Protein AF-A0A9X0CLX4-F1 (afdb_monomer_lite)

Structure (mmCIF, N/CA/C/O backbone):
data_AF-A0A9X0CLX4-F1
#
_entry.id   AF-A0A9X0CLX4-F1
#
loop_
_atom_site.group_PDB
_atom_site.id
_atom_site.type_symbol
_atom_site.label_atom_id
_atom_site.label_alt_id
_atom_site.label_comp_id
_atom_site.label_asym_id
_atom_site.label_entity_id
_atom_site.label_seq_id
_atom_site.pdbx_PDB_ins_code
_atom_site.Cartn_x
_atom_site.Cartn_y
_atom_site.Cartn_z
_atom_site.occupancy
_atom_site.B_iso_or_equiv
_atom_site.auth_seq_id
_atom_site.auth_comp_id
_atom_site.auth_asym_id
_atom_site.auth_atom_id
_atom_site.pdbx_PDB_model_num
ATOM 1 N N . MET A 1 1 ? -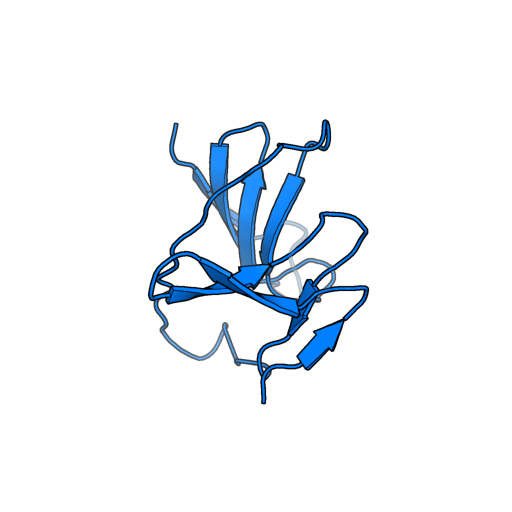9.080 -7.302 -11.865 1.00 59.59 1 MET A N 1
ATOM 2 C CA . MET A 1 1 ? -9.933 -7.437 -10.667 1.00 59.59 1 MET A CA 1
ATOM 3 C C . MET A 1 1 ? -9.063 -7.186 -9.444 1.00 59.59 1 MET A C 1
ATOM 5 O O . MET A 1 1 ? -7.889 -7.523 -9.525 1.00 59.59 1 MET A O 1
ATOM 9 N N . LEU A 1 2 ? -9.579 -6.537 -8.393 1.00 82.12 2 LEU A N 1
ATOM 10 C CA . LEU A 1 2 ? -8.837 -6.377 -7.136 1.00 82.12 2 LEU A CA 1
ATOM 11 C C . LEU A 1 2 ? -8.927 -7.688 -6.341 1.00 82.12 2 LEU A C 1
ATOM 13 O O . LEU A 1 2 ? -10.036 -8.190 -6.154 1.00 82.12 2 LEU A O 1
ATOM 17 N N . SER A 1 3 ? -7.794 -8.217 -5.884 1.00 93.12 3 SER A N 1
ATOM 18 C CA . SER A 1 3 ? -7.724 -9.432 -5.059 1.00 93.12 3 SER A CA 1
ATOM 19 C C . SER A 1 3 ? -7.381 -9.072 -3.615 1.00 93.12 3 SER A C 1
ATOM 21 O O . SER A 1 3 ? -6.565 -8.182 -3.388 1.00 93.12 3 SER A O 1
ATOM 23 N N . LEU A 1 4 ? -8.002 -9.742 -2.641 1.00 95.56 4 LEU A N 1
ATOM 24 C CA . LEU A 1 4 ? -7.804 -9.505 -1.206 1.00 95.56 4 LEU A CA 1
ATOM 25 C C . LEU A 1 4 ? -7.097 -10.701 -0.561 1.00 95.56 4 LEU A C 1
ATOM 27 O O . LEU A 1 4 ? -7.441 -11.844 -0.860 1.00 95.56 4 LEU A O 1
ATOM 31 N N . TYR A 1 5 ? -6.157 -10.441 0.348 1.00 95.31 5 TYR A N 1
ATOM 32 C CA . TYR A 1 5 ? -5.330 -11.473 0.975 1.00 95.31 5 TYR A CA 1
ATOM 33 C C . TYR A 1 5 ? -5.188 -11.270 2.487 1.00 95.31 5 TYR A C 1
ATOM 35 O O . TYR A 1 5 ? -5.248 -10.143 2.984 1.00 95.31 5 TYR A O 1
ATOM 43 N N . ASN A 1 6 ? -4.958 -12.375 3.208 1.00 93.94 6 ASN A N 1
ATOM 44 C CA . ASN A 1 6 ? -4.584 -12.411 4.630 1.00 93.94 6 ASN A CA 1
ATOM 45 C C . ASN A 1 6 ? -5.472 -11.538 5.538 1.00 93.94 6 ASN A C 1
ATOM 47 O O . ASN A 1 6 ? -4.966 -10.727 6.298 1.00 93.94 6 ASN A O 1
ATOM 51 N N . GLY A 1 7 ? -6.799 -11.648 5.416 1.00 90.25 7 GLY A N 1
ATOM 52 C CA . GLY A 1 7 ? -7.738 -10.889 6.258 1.00 90.25 7 GLY A CA 1
ATOM 53 C C . GLY A 1 7 ? -8.125 -9.501 5.728 1.00 90.25 7 GLY A C 1
ATOM 54 O O . GLY A 1 7 ? -9.015 -8.858 6.294 1.00 90.25 7 GLY A O 1
ATOM 55 N N . ALA A 1 8 ? -7.545 -9.053 4.605 1.00 95.44 8 ALA A N 1
ATOM 56 C CA . ALA A 1 8 ? -8.025 -7.862 3.908 1.00 95.44 8 ALA A CA 1
ATOM 57 C C . ALA A 1 8 ? -9.508 -8.020 3.536 1.00 95.44 8 ALA A C 1
ATOM 59 O O . ALA A 1 8 ? -9.934 -9.042 2.995 1.00 95.44 8 ALA A O 1
ATOM 60 N N . SER A 1 9 ? -10.309 -7.003 3.843 1.00 95.56 9 SER A N 1
ATOM 61 C CA . SER A 1 9 ? -11.763 -7.062 3.675 1.00 95.56 9 SER A CA 1
ATOM 62 C C . SER A 1 9 ? -12.346 -5.694 3.359 1.00 95.56 9 SER A C 1
ATOM 64 O O . SER A 1 9 ? -11.763 -4.658 3.675 1.00 95.56 9 SER A O 1
ATOM 66 N N . TYR A 1 10 ? -13.529 -5.681 2.752 1.00 95.88 10 TYR A N 1
ATOM 67 C CA . TYR A 1 10 ? -14.319 -4.462 2.642 1.00 95.88 10 TYR A CA 1
ATOM 68 C C . TYR A 1 10 ? -15.198 -4.289 3.876 1.00 95.88 10 TYR A C 1
ATOM 70 O O . TYR A 1 10 ? -15.892 -5.219 4.286 1.00 95.88 10 TYR A O 1
ATOM 78 N N . LYS A 1 11 ? -15.193 -3.088 4.455 1.00 95.31 11 LYS A N 1
ATOM 79 C CA . LYS A 1 11 ? -16.055 -2.723 5.587 1.00 95.31 11 LYS A CA 1
ATOM 80 C C . LYS A 1 11 ? -16.867 -1.479 5.258 1.00 95.31 11 LYS A C 1
ATOM 82 O O . LYS A 1 11 ? -16.391 -0.600 4.544 1.00 95.31 11 LYS A O 1
ATOM 87 N N . GLN A 1 12 ? -18.076 -1.391 5.804 1.00 96.25 12 GLN A N 1
ATOM 88 C CA . GLN A 1 12 ? -18.851 -0.154 5.779 1.00 96.25 12 GLN A CA 1
ATOM 89 C C . GLN A 1 12 ? -18.474 0.714 6.979 1.00 96.25 12 GLN A C 1
ATOM 91 O O . GLN A 1 12 ? -18.539 0.264 8.122 1.00 96.25 12 GLN A O 1
ATOM 96 N N . ILE A 1 13 ? -18.079 1.959 6.718 1.00 91.88 13 ILE A N 1
ATOM 97 C CA . ILE A 1 13 ? -17.849 2.986 7.736 1.00 91.88 13 ILE A CA 1
ATOM 98 C C . ILE A 1 13 ? -18.728 4.186 7.382 1.00 91.88 13 ILE A C 1
ATOM 100 O O . ILE A 1 13 ? -18.462 4.911 6.420 1.00 91.88 13 ILE A O 1
ATOM 104 N N . GLY A 1 14 ? -19.802 4.378 8.152 1.00 90.62 14 GLY A N 1
ATOM 105 C CA . GLY A 1 14 ? -20.864 5.317 7.792 1.00 90.62 14 GLY A CA 1
ATOM 106 C C . GLY A 1 14 ? -21.517 4.903 6.471 1.00 90.62 14 GLY A C 1
ATOM 107 O O . GLY A 1 14 ? -21.972 3.772 6.336 1.00 90.62 14 GLY A O 1
ATOM 108 N N . SER A 1 15 ? -21.523 5.801 5.486 1.00 94.06 15 SER A N 1
ATOM 109 C CA . SER A 1 15 ? -22.034 5.546 4.130 1.00 94.06 15 SER A CA 1
ATOM 110 C C . SER A 1 15 ? -20.962 5.106 3.121 1.00 94.06 15 SER A C 1
ATOM 112 O O . SER A 1 15 ? -21.239 5.044 1.924 1.00 94.06 15 SER A O 1
ATOM 114 N N . ARG A 1 16 ? -19.723 4.844 3.565 1.00 93.69 16 ARG A N 1
ATOM 115 C CA . ARG A 1 16 ? -18.588 4.542 2.682 1.00 93.69 16 ARG A CA 1
ATOM 116 C C . ARG A 1 16 ? -18.115 3.107 2.848 1.00 93.69 16 ARG A C 1
ATOM 118 O O . ARG A 1 16 ? -17.811 2.677 3.959 1.00 93.69 16 ARG A O 1
ATOM 125 N N . THR A 1 17 ? -17.937 2.421 1.723 1.00 94.94 17 THR A N 1
ATOM 126 C CA . THR A 1 17 ? -17.217 1.148 1.679 1.00 94.94 17 THR A CA 1
ATOM 127 C C . THR A 1 17 ? -15.722 1.423 1.624 1.00 94.94 17 THR A C 1
ATOM 129 O O . THR A 1 17 ? -15.257 2.174 0.767 1.00 94.94 17 THR A O 1
ATOM 132 N N . VAL A 1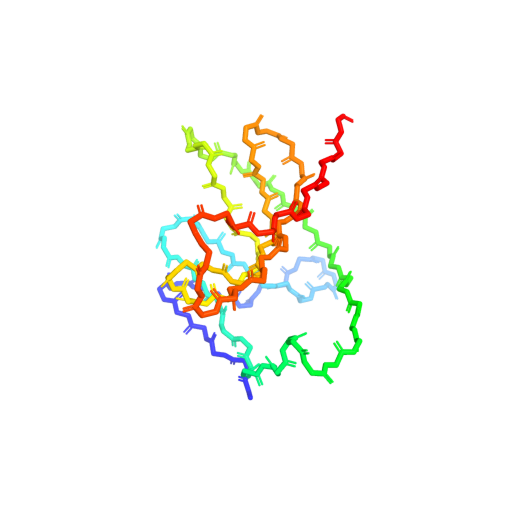 18 ? -14.967 0.828 2.543 1.00 94.94 18 VAL A N 1
ATOM 133 C CA . VAL A 1 18 ? -13.519 1.021 2.662 1.00 94.94 18 VAL A CA 1
ATOM 134 C C . VAL A 1 18 ? -12.793 -0.313 2.583 1.00 94.94 18 VAL A C 1
ATOM 136 O O . VAL A 1 18 ? -13.300 -1.326 3.068 1.00 94.94 18 VAL A O 1
ATOM 139 N N . LEU A 1 19 ? -11.592 -0.306 2.007 1.00 95.19 19 LEU A N 1
ATOM 140 C CA . LEU A 1 19 ? -10.648 -1.407 2.161 1.00 95.19 19 LEU A CA 1
ATOM 141 C C . LEU A 1 19 ? -10.064 -1.338 3.575 1.00 95.19 19 LEU A C 1
ATOM 143 O O . LEU A 1 19 ? -9.398 -0.366 3.929 1.00 95.19 19 LEU A O 1
ATOM 147 N N . TYR A 1 20 ? -10.337 -2.357 4.380 1.00 94.56 20 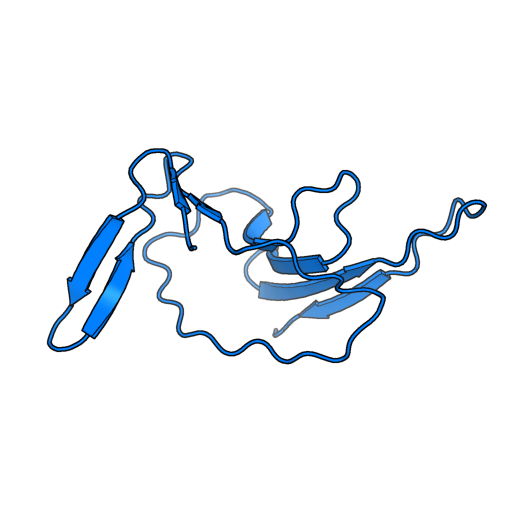TYR A N 1
ATOM 148 C CA . TYR A 1 20 ? -9.804 -2.498 5.725 1.00 94.56 20 TYR A CA 1
ATOM 149 C C . TYR A 1 20 ? -8.635 -3.483 5.724 1.00 94.56 20 TYR A C 1
ATOM 151 O O . TYR A 1 20 ? -8.787 -4.639 5.320 1.00 94.56 20 TYR A O 1
ATOM 159 N N . LEU A 1 21 ? -7.488 -3.007 6.205 1.00 93.06 21 LEU A N 1
ATOM 160 C CA . LEU A 1 21 ? -6.274 -3.784 6.429 1.00 93.06 21 LEU A CA 1
ATOM 161 C C . LEU A 1 21 ? -6.010 -3.795 7.939 1.00 93.06 21 LEU A C 1
ATOM 163 O O . LEU A 1 21 ? -5.885 -2.736 8.554 1.00 93.06 21 LEU A O 1
ATOM 167 N N . ASP A 1 22 ? -5.984 -4.982 8.535 1.00 88.44 22 ASP A N 1
ATOM 168 C CA . ASP A 1 22 ? -5.823 -5.198 9.981 1.00 88.44 22 ASP A CA 1
ATOM 169 C C . ASP A 1 22 ? -4.368 -5.087 10.474 1.00 88.44 22 ASP A C 1
ATOM 171 O O . ASP A 1 22 ? -4.123 -5.074 11.678 1.00 88.44 22 ASP A O 1
ATOM 175 N N . GLY A 1 23 ? -3.404 -4.971 9.556 1.00 83.25 23 GLY A N 1
ATOM 176 C CA . GLY A 1 23 ? -1.980 -4.891 9.874 1.00 83.25 23 GLY A CA 1
ATOM 177 C C . GLY A 1 23 ? -1.294 -6.245 10.090 1.00 83.25 23 GLY A C 1
ATOM 178 O O . GLY A 1 23 ? -0.061 -6.272 10.159 1.00 83.25 23 GLY A O 1
ATOM 179 N N . ASP A 1 24 ? -2.029 -7.362 10.106 1.00 85.81 24 ASP A N 1
ATOM 180 C CA . ASP A 1 24 ? -1.469 -8.716 10.211 1.00 85.81 24 ASP A CA 1
ATOM 181 C C . ASP A 1 24 ? -1.191 -9.316 8.827 1.00 85.81 24 ASP A C 1
ATOM 183 O O . ASP A 1 24 ? -1.761 -10.313 8.394 1.00 85.81 24 ASP A O 1
ATOM 187 N N . ARG A 1 25 ? -0.298 -8.653 8.080 1.00 86.69 25 ARG A N 1
ATOM 188 C CA . ARG A 1 25 ? 0.082 -9.032 6.703 1.00 86.69 25 ARG A CA 1
ATOM 189 C C . ARG A 1 25 ? -1.084 -9.023 5.703 1.00 86.69 25 ARG A C 1
ATOM 191 O O . ARG A 1 25 ? -0.930 -9.587 4.618 1.00 86.69 25 ARG A O 1
ATOM 198 N N . SER A 1 26 ? -2.200 -8.371 6.027 1.00 92.62 26 SER A N 1
ATOM 199 C CA . SER A 1 26 ? -3.290 -8.090 5.091 1.00 92.62 26 SER A CA 1
ATOM 200 C C . SER A 1 26 ? -2.838 -7.152 3.973 1.00 92.62 26 SER A C 1
ATOM 202 O O . SER A 1 26 ? -2.159 -6.149 4.206 1.00 92.62 26 SER A O 1
ATOM 204 N N . TYR A 1 27 ? -3.220 -7.475 2.738 1.00 93.81 27 TYR A N 1
ATOM 205 C CA . TYR A 1 27 ? -2.978 -6.630 1.569 1.00 93.81 27 TYR A CA 1
ATOM 206 C C . TYR A 1 27 ? -4.021 -6.877 0.478 1.00 93.81 27 TYR A C 1
ATOM 208 O O . TYR A 1 27 ? -4.759 -7.864 0.498 1.00 93.81 27 TYR A O 1
ATOM 216 N N . ALA A 1 28 ? -4.070 -5.960 -0.483 1.00 94.88 28 ALA A N 1
ATOM 217 C CA . ALA A 1 28 ? -4.863 -6.100 -1.691 1.00 94.88 28 ALA A CA 1
ATOM 218 C C . ALA A 1 28 ? -3.992 -5.852 -2.923 1.00 94.88 28 ALA A C 1
ATOM 220 O O . ALA A 1 28 ? -3.087 -5.019 -2.890 1.00 94.88 28 ALA A O 1
ATOM 221 N N . GLU A 1 29 ? -4.292 -6.551 -4.011 1.00 93.88 29 GLU A N 1
ATOM 222 C CA . GLU A 1 29 ? -3.606 -6.392 -5.289 1.00 93.88 29 GLU A CA 1
ATOM 223 C C . GLU A 1 29 ? -4.536 -5.789 -6.325 1.00 93.88 29 GLU A C 1
ATOM 225 O O . GLU A 1 29 ? -5.660 -6.252 -6.523 1.00 93.88 29 GLU A O 1
ATOM 230 N N . THR A 1 30 ? -4.041 -4.774 -7.018 1.00 90.25 30 THR A N 1
ATOM 231 C CA . THR A 1 30 ? -4.618 -4.257 -8.255 1.00 90.25 30 THR A CA 1
ATOM 232 C C . THR A 1 30 ? -3.993 -4.985 -9.451 1.00 90.25 30 THR A C 1
ATOM 234 O O . THR A 1 30 ? -2.894 -5.533 -9.341 1.00 90.25 30 THR A O 1
ATOM 237 N N . PRO A 1 31 ? -4.659 -5.008 -10.621 1.00 89.00 31 PRO A N 1
ATOM 238 C CA . PRO A 1 31 ? -4.029 -5.478 -11.852 1.00 89.00 31 PRO A CA 1
ATOM 239 C C . PRO A 1 31 ? -2.708 -4.757 -12.120 1.00 89.00 31 PRO A C 1
ATOM 241 O O . PRO A 1 31 ? -2.602 -3.555 -11.877 1.00 89.00 31 PRO A O 1
ATOM 244 N N . ALA A 1 32 ? -1.729 -5.477 -12.668 1.00 85.81 32 ALA A N 1
ATOM 245 C CA . ALA A 1 32 ? -0.437 -4.901 -13.007 1.00 85.81 32 ALA A CA 1
ATOM 246 C C . ALA A 1 32 ? -0.592 -3.738 -14.001 1.00 85.81 32 ALA A C 1
ATOM 248 O O . ALA A 1 32 ? -1.257 -3.858 -15.032 1.00 85.81 32 ALA A O 1
ATOM 249 N N . ILE A 1 33 ? 0.061 -2.620 -13.691 1.00 84.81 33 ILE A N 1
ATOM 250 C CA . ILE A 1 33 ? 0.093 -1.420 -14.526 1.00 84.81 33 ILE A CA 1
ATOM 251 C C . ILE A 1 33 ? 1.528 -1.257 -15.041 1.00 84.81 33 ILE A C 1
ATOM 253 O O . ILE A 1 33 ? 2.463 -1.402 -14.253 1.00 84.81 33 ILE A O 1
ATOM 257 N N . PRO A 1 34 ? 1.757 -0.951 -16.330 1.00 84.75 34 PRO A N 1
ATOM 258 C CA . PRO A 1 34 ? 3.103 -0.732 -16.855 1.00 84.75 34 PRO A CA 1
ATOM 259 C C . PRO A 1 34 ? 3.625 0.661 -16.453 1.00 84.75 34 PRO A C 1
ATOM 261 O O . PRO A 1 34 ? 3.741 1.548 -17.294 1.00 84.75 34 PRO A O 1
ATOM 264 N N . ILE A 1 35 ? 3.949 0.846 -15.167 1.00 80.75 35 ILE A N 1
ATOM 265 C CA . ILE A 1 35 ? 4.267 2.137 -14.515 1.00 80.75 35 ILE A CA 1
ATOM 266 C C . ILE A 1 35 ? 5.368 2.926 -15.253 1.00 80.75 35 ILE A C 1
ATOM 268 O O . ILE A 1 35 ? 5.326 4.148 -15.302 1.00 80.75 35 ILE A O 1
ATOM 272 N N . GLN A 1 36 ? 6.324 2.244 -15.893 1.00 81.00 36 GLN A N 1
ATOM 273 C CA . GLN A 1 36 ? 7.406 2.892 -16.653 1.00 81.00 36 GLN A CA 1
ATOM 274 C C . GLN A 1 36 ? 7.015 3.368 -18.062 1.00 81.00 36 GLN A C 1
ATOM 276 O O . GLN A 1 36 ? 7.807 4.038 -18.721 1.00 81.00 36 GLN A O 1
ATOM 281 N N . LYS A 1 37 ? 5.839 2.980 -18.565 1.00 87.12 37 LYS A N 1
ATOM 282 C CA . LYS A 1 37 ? 5.398 3.254 -19.943 1.00 87.12 37 LYS A CA 1
ATOM 283 C C . LYS A 1 37 ? 4.216 4.215 -20.021 1.00 87.12 37 LYS A C 1
ATOM 285 O O . LYS A 1 37 ? 3.797 4.546 -21.126 1.00 87.12 37 LYS A O 1
ATOM 290 N N . ILE A 1 38 ? 3.661 4.633 -18.884 1.00 87.38 38 ILE A N 1
ATOM 291 C CA . ILE A 1 38 ? 2.470 5.481 -18.834 1.00 87.38 38 ILE A CA 1
ATOM 292 C C . ILE A 1 38 ? 2.637 6.618 -17.828 1.00 87.38 38 ILE A C 1
ATOM 294 O O . ILE A 1 38 ? 3.342 6.485 -16.831 1.00 87.38 38 ILE A O 1
ATOM 298 N N . SER A 1 39 ? 1.924 7.715 -18.061 1.00 87.81 39 SER A N 1
ATOM 299 C CA . SER A 1 39 ? 1.666 8.725 -17.035 1.00 87.81 39 SER A CA 1
ATOM 300 C C . SER A 1 39 ? 0.444 8.314 -16.216 1.00 87.81 39 SER A C 1
ATOM 302 O O . SER A 1 39 ? -0.537 7.817 -16.768 1.00 87.81 39 SER A O 1
ATOM 304 N N . PHE A 1 40 ? 0.488 8.518 -14.902 1.00 84.12 40 PHE A N 1
ATOM 305 C CA . PHE A 1 40 ? -0.614 8.176 -14.007 1.00 84.12 40 PHE A CA 1
ATOM 306 C C . PHE A 1 40 ? -0.677 9.140 -12.820 1.00 84.12 40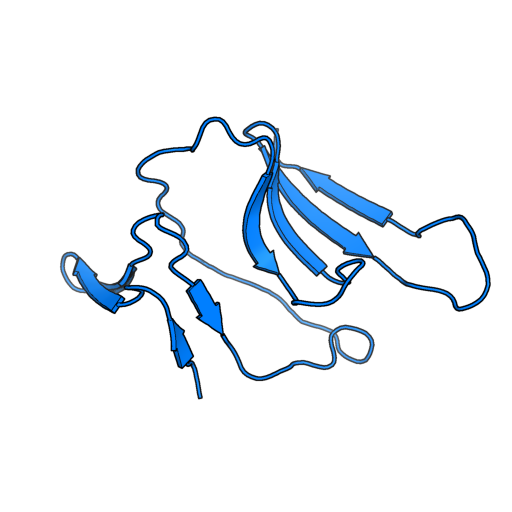 PHE A C 1
ATOM 308 O O . PHE A 1 40 ? 0.277 9.855 -12.515 1.00 84.12 40 PHE A O 1
ATOM 315 N N . SER A 1 41 ? -1.818 9.150 -12.139 1.00 88.12 41 SER A N 1
ATOM 316 C CA . SER A 1 41 ? -2.012 9.859 -10.877 1.00 88.12 41 SER A CA 1
ATOM 317 C C . SER A 1 41 ? -2.663 8.916 -9.876 1.00 88.12 41 SER A C 1
ATOM 319 O O . SER A 1 41 ? -3.505 8.097 -10.246 1.00 88.12 41 SER A O 1
ATOM 321 N N . LEU A 1 42 ? -2.268 9.025 -8.611 1.00 85.31 42 LEU A N 1
ATOM 322 C CA . LEU A 1 42 ? -2.845 8.259 -7.513 1.00 85.31 42 LEU A CA 1
ATOM 323 C C . LEU A 1 42 ? -3.544 9.218 -6.560 1.00 85.31 42 LEU A C 1
ATOM 325 O O . LEU A 1 42 ? -2.940 10.172 -6.077 1.00 85.31 42 LEU A O 1
ATOM 329 N N . LEU A 1 43 ? -4.811 8.937 -6.277 1.00 89.44 43 LEU A N 1
ATOM 330 C CA . LEU A 1 43 ? -5.600 9.634 -5.273 1.00 89.44 43 LEU A CA 1
ATOM 331 C C . LEU A 1 43 ? -6.202 8.587 -4.343 1.00 89.44 43 LEU A C 1
ATOM 333 O O . LEU A 1 43 ? -6.865 7.656 -4.800 1.00 89.44 43 LEU A O 1
ATOM 337 N N . CYS A 1 44 ? -5.979 8.732 -3.041 1.00 88.81 44 CYS A N 1
ATOM 338 C CA . CYS A 1 44 ? -6.558 7.840 -2.048 1.00 88.81 44 CYS A CA 1
ATOM 339 C C . CYS A 1 44 ? -6.865 8.580 -0.745 1.00 88.81 44 CYS A C 1
ATOM 341 O O . CYS A 1 44 ? -6.243 9.588 -0.417 1.00 88.81 44 CYS A O 1
ATOM 343 N N . TRP A 1 45 ? -7.833 8.047 -0.003 1.00 91.38 45 TRP A N 1
ATOM 344 C CA . TRP A 1 45 ? -8.125 8.451 1.366 1.00 91.38 45 TRP A CA 1
ATOM 345 C C . TRP A 1 45 ? -7.576 7.380 2.297 1.00 91.38 45 TRP A C 1
ATOM 347 O O . TRP A 1 45 ? -7.930 6.210 2.159 1.00 91.38 45 TRP A O 1
ATOM 357 N N . VAL A 1 46 ? -6.736 7.775 3.250 1.00 89.50 46 VAL A N 1
ATOM 358 C CA . VAL A 1 46 ? -6.115 6.848 4.199 1.00 89.50 46 VAL A CA 1
ATOM 359 C C . VAL A 1 46 ? -6.423 7.307 5.615 1.00 89.50 46 VAL A C 1
ATOM 361 O O . VAL A 1 46 ? -6.257 8.477 5.950 1.00 89.50 46 VAL A O 1
ATOM 364 N N . LYS A 1 47 ? -6.859 6.369 6.457 1.00 90.25 47 LYS A N 1
ATOM 365 C CA . LYS A 1 47 ? -6.953 6.558 7.905 1.00 90.25 47 LYS A CA 1
ATOM 366 C C . LYS A 1 47 ? -6.060 5.527 8.579 1.00 90.25 47 LYS A C 1
ATOM 368 O O . LYS A 1 47 ? -6.377 4.342 8.576 1.00 90.25 47 LYS A O 1
ATOM 373 N N . VAL A 1 48 ? -4.959 5.987 9.161 1.00 87.94 48 VAL A N 1
ATOM 374 C CA . VAL A 1 48 ? -4.048 5.128 9.921 1.00 87.94 48 VAL A CA 1
ATOM 375 C C . VAL A 1 48 ? -4.599 4.966 11.333 1.00 87.94 48 VAL A C 1
ATOM 377 O O . VAL A 1 48 ? -4.788 5.954 12.038 1.00 87.94 48 VAL A O 1
ATOM 380 N N . LEU A 1 49 ? -4.899 3.729 11.732 1.00 87.62 49 LEU A N 1
ATOM 381 C CA . LEU A 1 49 ? -5.400 3.430 13.080 1.00 87.62 49 LEU A CA 1
ATOM 382 C C . LEU A 1 49 ? -4.260 3.260 14.089 1.00 87.62 49 LEU A C 1
ATOM 384 O O . LEU A 1 49 ? -4.378 3.688 15.231 1.00 87.62 49 LE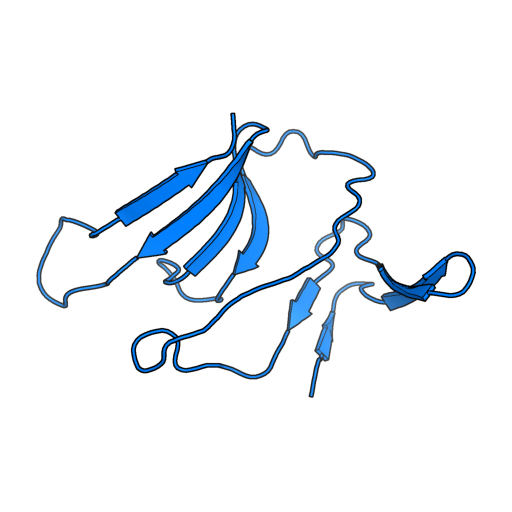U A O 1
ATOM 388 N N . SER A 1 50 ? -3.149 2.671 13.649 1.00 84.25 50 SER A N 1
ATOM 389 C CA . SER A 1 50 ? -1.923 2.515 14.427 1.00 84.25 50 SER A CA 1
ATOM 390 C C . SER A 1 50 ? -0.732 2.448 13.480 1.00 84.25 50 SER A C 1
ATOM 392 O O . SER A 1 50 ? -0.770 1.696 12.503 1.00 84.25 50 SER A O 1
ATOM 394 N N . LEU A 1 51 ? 0.330 3.195 13.773 1.00 77.62 51 LEU A N 1
ATOM 395 C CA . LEU A 1 51 ? 1.603 3.021 13.084 1.00 77.62 51 LEU A CA 1
ATOM 396 C C . LEU A 1 51 ? 2.373 1.894 13.778 1.00 77.62 51 LEU A C 1
ATOM 398 O O . LEU A 1 51 ? 2.627 1.996 14.978 1.00 77.62 51 LEU A O 1
ATOM 402 N N . PRO A 1 52 ? 2.739 0.810 13.073 1.00 70.81 52 PRO A N 1
ATOM 403 C CA . PRO A 1 52 ? 3.666 -0.152 13.644 1.00 70.81 52 PRO A CA 1
ATOM 404 C C . PRO A 1 52 ? 5.008 0.548 13.907 1.00 70.81 52 PRO A C 1
ATOM 406 O O . PRO A 1 52 ? 5.387 1.438 13.151 1.00 70.81 52 PRO A O 1
ATOM 409 N N . ASN A 1 53 ? 5.786 0.079 14.889 1.00 70.38 53 ASN A N 1
ATOM 410 C CA . ASN A 1 53 ? 7.172 0.532 15.135 1.00 70.38 53 ASN A CA 1
ATOM 411 C C . ASN A 1 53 ? 8.148 0.204 13.976 1.00 70.38 53 ASN A C 1
ATOM 413 O O . ASN A 1 53 ? 9.363 0.170 14.154 1.00 70.38 53 ASN A O 1
ATOM 417 N N . LYS A 1 54 ? 7.631 -0.099 12.782 1.00 67.50 54 LYS A N 1
ATOM 418 C CA . LYS A 1 54 ? 8.408 -0.384 11.583 1.00 67.50 54 LYS A CA 1
ATOM 419 C C . LYS A 1 54 ? 8.809 0.927 10.922 1.00 67.50 54 LYS A C 1
ATOM 421 O O . LYS A 1 54 ? 7.998 1.834 10.778 1.00 67.50 54 LYS A O 1
ATOM 426 N N . SER A 1 55 ? 10.039 0.969 10.424 1.00 80.25 55 SER A N 1
ATOM 427 C CA . SER A 1 55 ? 10.585 2.114 9.692 1.00 80.25 55 SER A CA 1
ATOM 428 C C . SER A 1 55 ? 9.838 2.420 8.388 1.00 80.25 55 SER A C 1
ATOM 430 O O . SER A 1 55 ? 9.900 3.547 7.907 1.00 80.25 55 SER A O 1
ATOM 432 N N . VAL A 1 56 ? 9.151 1.425 7.807 1.00 86.56 56 VAL A N 1
ATOM 433 C CA . VAL A 1 56 ? 8.464 1.529 6.513 1.00 86.56 56 VAL A CA 1
ATOM 434 C C . VAL A 1 56 ? 7.127 0.785 6.549 1.00 86.56 56 VAL A C 1
ATOM 436 O O . VAL A 1 56 ? 7.079 -0.408 6.860 1.00 86.56 56 VAL A O 1
ATOM 439 N N . LEU A 1 57 ? 6.059 1.478 6.156 1.00 89.00 57 LEU A N 1
ATOM 440 C CA . LEU A 1 57 ? 4.728 0.931 5.898 1.00 89.00 57 LEU A CA 1
ATOM 441 C C . LEU A 1 57 ? 4.332 1.243 4.449 1.00 89.00 57 LEU A C 1
ATOM 443 O O . LEU A 1 57 ? 4.153 2.406 4.095 1.00 89.00 57 LEU A O 1
ATOM 447 N N . ASN A 1 58 ? 4.177 0.217 3.610 1.00 90.19 58 ASN A N 1
ATOM 448 C CA . ASN A 1 58 ? 3.687 0.406 2.242 1.00 90.19 58 ASN A CA 1
ATOM 449 C C . ASN A 1 58 ? 2.166 0.616 2.266 1.00 90.19 58 ASN A C 1
ATOM 451 O O . ASN A 1 58 ? 1.447 -0.203 2.836 1.00 90.19 58 ASN A O 1
ATOM 455 N N . LEU A 1 59 ? 1.688 1.694 1.642 1.00 91.31 59 LEU A N 1
ATOM 456 C CA . LEU A 1 59 ? 0.260 1.941 1.415 1.00 91.31 59 LEU A CA 1
ATOM 457 C C . LEU A 1 59 ? -0.158 1.424 0.035 1.00 91.31 59 LEU A C 1
ATOM 459 O O . LEU A 1 59 ? -1.196 0.784 -0.104 1.00 91.31 59 LEU A O 1
ATOM 463 N N . TYR A 1 60 ? 0.671 1.685 -0.976 1.00 91.94 60 TYR A N 1
ATOM 464 C CA . TYR A 1 60 ? 0.530 1.138 -2.321 1.00 91.94 60 TYR A CA 1
ATOM 465 C C . TYR A 1 60 ? 1.908 1.088 -2.980 1.00 91.94 60 TYR A C 1
ATOM 467 O O . TYR A 1 60 ? 2.608 2.096 -3.039 1.00 91.94 60 TYR A O 1
ATOM 475 N N . SER A 1 61 ? 2.325 -0.081 -3.444 1.00 91.06 61 SER A N 1
ATOM 476 C CA . SER A 1 61 ? 3.628 -0.289 -4.078 1.00 91.06 61 SER A CA 1
ATOM 477 C C . SER A 1 61 ? 3.546 -1.458 -5.047 1.00 91.06 61 SER A C 1
ATOM 479 O O . SER A 1 61 ? 2.647 -2.291 -4.935 1.00 91.06 61 SER A O 1
ATOM 481 N N . ASP A 1 62 ? 4.492 -1.545 -5.972 1.00 88.62 62 ASP A N 1
ATOM 482 C CA . ASP A 1 62 ? 4.668 -2.764 -6.751 1.00 88.62 62 ASP A CA 1
ATOM 483 C C . ASP A 1 62 ? 5.464 -3.823 -5.962 1.00 88.62 62 ASP A C 1
ATOM 485 O O . ASP A 1 62 ? 6.099 -3.534 -4.943 1.00 88.62 62 ASP A O 1
ATOM 489 N N . TRP A 1 63 ? 5.404 -5.069 -6.432 1.00 86.31 63 TRP A N 1
ATOM 490 C CA . TRP A 1 63 ? 6.036 -6.220 -5.783 1.00 86.31 63 TRP A CA 1
ATOM 491 C C . TRP A 1 63 ? 7.492 -6.458 -6.199 1.00 86.31 63 TRP A C 1
ATOM 493 O O . TRP A 1 63 ? 8.094 -7.423 -5.724 1.00 86.31 63 TRP A O 1
ATOM 503 N N . SER A 1 64 ? 8.074 -5.659 -7.103 1.00 84.44 64 SER A N 1
ATOM 504 C CA . SER A 1 64 ? 9.413 -5.972 -7.599 1.00 84.44 64 SER A CA 1
ATOM 505 C C . SER A 1 64 ? 10.485 -5.786 -6.523 1.00 84.44 64 SER A C 1
ATOM 507 O O . SER A 1 64 ? 10.335 -5.029 -5.562 1.00 84.44 64 SER A O 1
ATOM 509 N N . ALA A 1 65 ? 11.603 -6.489 -6.691 1.00 80.62 65 ALA A N 1
ATOM 510 C CA . ALA A 1 65 ? 12.789 -6.349 -5.859 1.00 80.62 65 ALA A CA 1
ATOM 511 C C . ALA A 1 65 ? 13.984 -5.964 -6.753 1.00 80.62 65 AL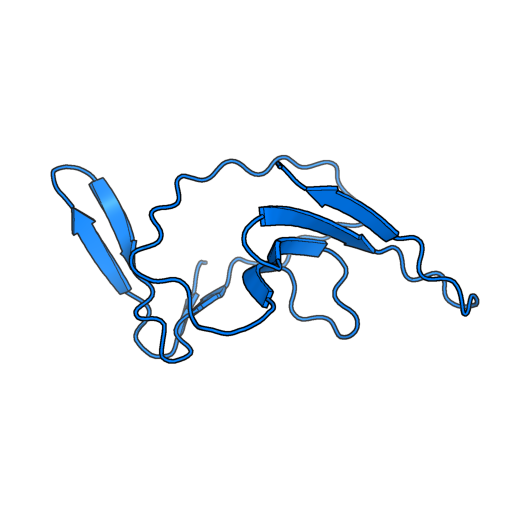A A C 1
ATOM 513 O O . ALA A 1 65 ? 14.429 -6.802 -7.537 1.00 80.62 65 ALA A O 1
ATOM 514 N N . PRO A 1 66 ? 14.508 -4.725 -6.666 1.00 82.56 66 PRO A N 1
ATOM 515 C CA . PRO A 1 66 ? 13.972 -3.584 -5.910 1.00 82.56 66 PRO A CA 1
ATOM 516 C C . PRO A 1 66 ? 12.614 -3.109 -6.461 1.00 82.56 66 PRO A C 1
ATOM 518 O O . PRO A 1 66 ? 12.365 -3.277 -7.650 1.00 82.56 66 PRO A O 1
ATOM 521 N N . HIS A 1 67 ? 11.758 -2.503 -5.625 1.00 85.88 67 HIS A N 1
ATOM 522 C CA . HIS A 1 67 ? 10.478 -1.923 -6.078 1.00 85.88 67 HIS A CA 1
ATOM 523 C C . HIS A 1 67 ? 10.729 -0.805 -7.097 1.00 85.88 67 HIS A C 1
ATOM 525 O O . HIS A 1 67 ? 11.779 -0.161 -7.046 1.00 85.88 67 HIS A O 1
ATOM 531 N N . GLN A 1 68 ? 9.786 -0.562 -8.002 1.00 87.81 68 GLN A N 1
ATOM 532 C CA . GLN A 1 68 ? 9.826 0.539 -8.976 1.00 87.81 68 GLN A CA 1
ATOM 533 C C . GLN A 1 68 ? 9.078 1.780 -8.476 1.00 87.81 68 GLN A C 1
ATOM 535 O O . GLN A 1 68 ? 9.424 2.907 -8.826 1.00 87.81 68 GLN A O 1
ATOM 540 N N . PHE A 1 69 ? 8.060 1.574 -7.649 1.00 89.00 69 PHE A N 1
ATOM 541 C CA . PHE A 1 69 ? 7.171 2.586 -7.110 1.00 89.00 69 PHE A CA 1
ATOM 542 C C . PHE A 1 69 ? 6.753 2.208 -5.685 1.00 89.00 69 PHE A C 1
ATOM 544 O O . PHE A 1 69 ? 6.323 1.085 -5.411 1.00 89.00 69 PHE A O 1
ATOM 551 N N . ARG A 1 70 ? 6.798 3.178 -4.776 1.00 90.81 70 ARG A N 1
ATOM 552 C CA . ARG A 1 70 ? 6.221 3.062 -3.438 1.00 90.81 70 ARG A CA 1
ATOM 553 C C . ARG A 1 70 ? 5.546 4.366 -3.053 1.00 90.81 70 ARG A C 1
ATOM 555 O O . ARG A 1 70 ? 6.163 5.417 -3.101 1.00 90.81 70 ARG A O 1
ATOM 562 N N . LEU A 1 71 ? 4.316 4.264 -2.573 1.00 92.12 71 LEU A N 1
ATOM 563 C CA . LEU A 1 71 ? 3.660 5.239 -1.712 1.00 92.12 71 LEU A CA 1
ATOM 564 C C . LEU A 1 71 ? 3.550 4.608 -0.324 1.00 92.12 71 LEU A C 1
ATOM 566 O O . LEU A 1 71 ? 2.962 3.532 -0.166 1.00 92.12 71 LEU A O 1
ATOM 570 N N . GLY A 1 72 ? 4.125 5.248 0.686 1.00 91.69 72 GLY A N 1
ATOM 571 C CA . GLY A 1 72 ? 4.192 4.667 2.022 1.00 91.69 72 GLY A CA 1
ATOM 572 C C . GLY A 1 72 ? 4.451 5.683 3.119 1.00 91.69 72 GLY A C 1
ATOM 573 O O . GLY A 1 72 ? 4.734 6.844 2.855 1.00 91.69 72 GLY A O 1
ATOM 574 N N . ILE A 1 73 ? 4.356 5.226 4.363 1.00 89.69 73 ILE A N 1
ATOM 575 C CA . ILE A 1 73 ? 4.798 5.989 5.528 1.00 89.69 73 ILE A CA 1
ATOM 576 C C . ILE A 1 73 ? 6.202 5.508 5.875 1.00 89.69 73 ILE A C 1
ATOM 578 O O . ILE A 1 73 ? 6.401 4.326 6.166 1.00 89.69 73 ILE A O 1
ATOM 582 N N . ILE A 1 74 ? 7.173 6.413 5.804 1.00 88.75 74 ILE A N 1
ATOM 583 C CA . ILE A 1 74 ? 8.595 6.137 5.999 1.00 88.75 74 ILE A CA 1
ATOM 584 C C . ILE A 1 74 ? 9.087 7.055 7.112 1.00 88.75 74 ILE A C 1
ATOM 586 O O . ILE A 1 74 ? 8.986 8.273 7.006 1.00 88.75 74 ILE A O 1
ATOM 590 N N . TYR A 1 75 ? 9.561 6.463 8.210 1.00 87.25 75 TYR A N 1
ATOM 591 C CA . TYR A 1 75 ? 9.967 7.192 9.421 1.00 87.25 75 TYR A CA 1
ATOM 592 C C . TYR A 1 75 ? 8.923 8.212 9.922 1.00 87.25 75 TYR A C 1
ATOM 594 O O . TYR A 1 75 ? 9.271 9.268 10.436 1.00 87.25 75 TYR A O 1
ATOM 602 N N . GLY A 1 76 ? 7.633 7.889 9.781 1.00 85.44 76 GLY A N 1
ATOM 603 C CA . GLY A 1 76 ? 6.521 8.734 10.235 1.00 85.44 76 GLY A CA 1
ATOM 604 C C . GLY A 1 76 ? 6.020 9.763 9.216 1.00 85.44 76 GLY A C 1
ATOM 605 O O . GLY A 1 76 ? 4.925 10.287 9.397 1.00 85.44 76 GLY A O 1
ATOM 606 N N . SER A 1 77 ? 6.742 9.986 8.119 1.00 87.56 77 SER A N 1
ATOM 607 C CA . SER A 1 77 ? 6.328 10.891 7.041 1.00 87.56 77 SER A CA 1
ATOM 608 C C . SER A 1 77 ? 5.658 10.134 5.899 1.00 87.56 77 SER A C 1
ATOM 610 O O . SER A 1 77 ? 6.040 9.009 5.578 1.00 87.56 77 SER A O 1
ATOM 612 N N . LEU A 1 78 ? 4.662 10.752 5.258 1.00 89.50 78 LEU A N 1
ATOM 613 C CA . LEU A 1 78 ? 4.091 10.226 4.017 1.00 89.50 78 LEU A CA 1
ATOM 614 C C . LEU A 1 78 ? 5.070 10.492 2.876 1.00 89.50 78 LEU A C 1
ATOM 616 O O . LEU A 1 78 ? 5.366 11.651 2.595 1.00 89.50 78 LEU A O 1
ATOM 620 N N . CYS A 1 79 ? 5.529 9.436 2.214 1.00 91.31 79 CYS A N 1
ATOM 621 C CA . CYS A 1 79 ? 6.572 9.503 1.206 1.00 91.31 79 CYS A CA 1
ATOM 622 C C . CYS A 1 79 ? 6.215 8.748 -0.079 1.00 91.31 79 CYS A C 1
ATOM 624 O O . CYS A 1 79 ? 5.437 7.786 -0.071 1.00 91.31 79 CYS A O 1
ATOM 626 N N . VAL A 1 80 ? 6.815 9.194 -1.181 1.00 90.88 80 VAL A N 1
ATOM 627 C CA . VAL A 1 80 ? 6.769 8.556 -2.495 1.00 90.88 80 VAL A CA 1
ATOM 628 C C . VAL A 1 80 ? 8.190 8.295 -2.981 1.00 90.88 80 VAL A C 1
ATOM 630 O O . VAL A 1 80 ? 8.979 9.233 -3.106 1.00 90.88 80 VAL A O 1
ATOM 633 N N . ASP A 1 81 ? 8.462 7.037 -3.328 1.00 88.88 81 ASP A N 1
ATOM 634 C CA . ASP A 1 81 ? 9.732 6.569 -3.877 1.00 88.88 81 ASP A CA 1
ATOM 635 C C . ASP A 1 81 ? 9.485 6.093 -5.313 1.00 88.88 81 ASP A C 1
ATOM 637 O O . ASP A 1 81 ? 8.730 5.143 -5.543 1.00 88.88 81 ASP A O 1
ATOM 641 N N . LEU A 1 82 ? 10.138 6.724 -6.288 1.00 87.75 82 LEU A N 1
ATOM 642 C CA . LEU A 1 82 ? 10.158 6.277 -7.681 1.00 87.75 82 LEU A CA 1
ATOM 643 C C . LEU A 1 82 ? 11.561 5.799 -8.025 1.00 87.75 82 LEU A C 1
ATOM 645 O O . LEU A 1 82 ? 12.539 6.514 -7.796 1.00 87.75 82 LEU A O 1
ATOM 649 N N . ARG A 1 83 ? 11.660 4.600 -8.591 1.00 83.81 83 ARG A N 1
ATOM 650 C CA . ARG A 1 83 ? 12.923 3.965 -8.959 1.00 83.81 83 ARG A CA 1
ATOM 651 C C . ARG A 1 83 ? 12.909 3.598 -10.427 1.00 83.81 83 ARG A C 1
ATOM 653 O O . ARG A 1 83 ? 12.029 2.882 -10.904 1.00 83.81 83 ARG A O 1
ATOM 660 N N . ARG A 1 84 ? 13.949 4.032 -11.131 1.00 76.25 84 ARG A N 1
ATOM 661 C CA . ARG A 1 84 ? 14.255 3.542 -12.473 1.00 76.25 84 ARG A CA 1
ATOM 662 C C . ARG A 1 84 ? 15.451 2.607 -12.393 1.00 76.25 84 ARG A C 1
ATOM 664 O O . ARG A 1 84 ? 16.563 3.054 -12.130 1.00 76.25 84 ARG A O 1
ATOM 671 N N . THR A 1 85 ? 15.229 1.322 -12.648 1.00 66.06 85 THR A N 1
ATOM 672 C CA . THR A 1 85 ? 16.319 0.359 -12.832 1.00 66.06 85 THR A CA 1
ATOM 673 C C . THR A 1 85 ? 16.874 0.516 -14.245 1.00 66.06 85 THR A C 1
ATOM 675 O O . THR A 1 85 ? 16.252 0.078 -15.213 1.00 66.06 85 THR A O 1
ATOM 678 N N . THR A 1 86 ? 18.019 1.176 -14.391 1.00 59.53 86 THR A N 1
ATOM 679 C CA . THR A 1 86 ? 18.835 1.076 -15.607 1.00 59.53 86 THR A CA 1
ATOM 680 C C . THR A 1 86 ? 19.677 -0.193 -15.499 1.00 59.53 86 THR A C 1
ATOM 682 O O . THR A 1 86 ? 20.231 -0.485 -14.445 1.00 59.53 86 THR A O 1
ATOM 685 N N . HIS A 1 87 ? 19.753 -0.982 -16.574 1.00 49.66 87 HIS A N 1
ATOM 686 C CA . HIS A 1 87 ? 20.408 -2.301 -16.607 1.00 49.66 87 HIS A CA 1
ATOM 687 C C . HIS A 1 87 ? 21.930 -2.294 -16.322 1.00 49.66 87 HIS A C 1
ATOM 689 O O . HIS A 1 87 ? 22.573 -3.329 -16.472 1.00 49.66 87 HIS A O 1
ATOM 695 N N . SER A 1 88 ? 22.523 -1.166 -15.926 1.00 51.91 88 SER A N 1
ATOM 696 C CA . SER A 1 88 ? 23.976 -0.987 -15.896 1.00 51.91 88 SER A CA 1
ATOM 697 C C . SER A 1 88 ? 24.521 -0.074 -14.797 1.00 51.91 88 SER A C 1
ATOM 699 O O . SER A 1 88 ? 25.724 0.155 -14.800 1.00 51.91 88 SER A O 1
ATOM 701 N N . ASP A 1 89 ? 23.708 0.450 -13.874 1.00 49.06 89 ASP A N 1
ATOM 702 C CA . ASP A 1 89 ? 24.215 1.399 -12.875 1.00 49.06 89 ASP A CA 1
ATOM 703 C C . ASP A 1 89 ? 23.980 0.935 -11.439 1.00 49.06 89 ASP A C 1
ATOM 705 O O . ASP A 1 89 ? 22.858 0.660 -11.017 1.00 49.06 89 ASP A O 1
ATOM 709 N N . ALA A 1 90 ? 25.062 0.946 -10.657 1.00 53.94 90 ALA A N 1
ATOM 710 C CA . ALA A 1 90 ? 25.043 0.855 -9.197 1.00 53.94 90 ALA A CA 1
ATOM 711 C C . ALA A 1 90 ? 24.317 2.053 -8.541 1.00 53.94 90 ALA A C 1
ATOM 713 O O . ALA A 1 90 ? 24.143 2.098 -7.322 1.00 53.94 90 ALA A O 1
ATOM 714 N N . HIS A 1 91 ? 23.874 3.017 -9.352 1.00 52.09 91 HIS A N 1
ATOM 715 C CA . HIS A 1 91 ? 23.116 4.190 -8.958 1.00 52.09 91 HIS A CA 1
ATOM 716 C C . HIS A 1 91 ? 21.637 4.013 -9.308 1.00 52.09 91 HIS A C 1
ATOM 718 O O . HIS A 1 91 ? 21.189 4.239 -10.431 1.00 52.09 91 HIS A O 1
ATOM 724 N N . MET A 1 92 ? 20.851 3.629 -8.304 1.00 58.84 92 MET A N 1
ATOM 725 C CA . MET A 1 92 ? 19.396 3.700 -8.376 1.00 58.84 92 MET A CA 1
ATOM 726 C C . MET A 1 92 ? 18.992 5.170 -8.524 1.00 58.84 92 MET A C 1
ATOM 728 O O . MET A 1 92 ? 19.163 5.951 -7.589 1.00 58.84 92 MET A O 1
ATOM 732 N N . ASN A 1 93 ? 18.441 5.547 -9.681 1.00 59.84 93 ASN A N 1
ATOM 733 C CA . ASN A 1 93 ? 17.806 6.852 -9.838 1.00 59.84 93 ASN A CA 1
ATOM 734 C C . ASN A 1 93 ? 16.541 6.862 -8.977 1.00 59.84 93 ASN A C 1
ATOM 736 O O . ASN A 1 93 ? 15.520 6.278 -9.356 1.00 59.84 93 ASN A O 1
ATOM 740 N N . LEU A 1 94 ? 16.665 7.465 -7.795 1.00 72.50 94 LEU A N 1
ATOM 741 C CA . LEU A 1 94 ? 15.617 7.585 -6.798 1.00 72.50 94 LEU A CA 1
ATOM 742 C C . LEU A 1 94 ? 15.075 9.010 -6.834 1.00 72.50 94 LEU A C 1
ATOM 744 O O . LEU A 1 94 ? 15.787 9.960 -6.514 1.00 72.50 94 LEU A O 1
ATOM 748 N N . VAL A 1 95 ? 13.802 9.147 -7.183 1.00 82.12 95 VAL A N 1
ATOM 749 C CA . VAL A 1 95 ? 13.055 10.358 -6.854 1.00 82.12 95 VAL A CA 1
ATOM 750 C C . VAL A 1 95 ? 12.313 10.076 -5.556 1.00 82.12 95 VAL A C 1
ATOM 752 O O . VAL A 1 95 ? 11.575 9.094 -5.472 1.00 82.12 95 VAL A O 1
ATOM 755 N N . TYR A 1 96 ? 12.555 10.908 -4.548 1.00 84.19 96 TYR A N 1
ATOM 756 C CA . TYR A 1 96 ? 12.038 10.737 -3.197 1.00 84.19 96 TYR A CA 1
ATOM 757 C C . TYR A 1 96 ? 11.369 12.027 -2.739 1.00 84.19 96 TYR A C 1
ATOM 759 O O . TYR A 1 96 ? 12.012 13.076 -2.681 1.00 84.19 96 TYR A O 1
ATOM 767 N N . PHE A 1 97 ? 10.085 11.948 -2.413 1.00 86.62 97 PHE A N 1
ATOM 768 C CA . PHE A 1 97 ? 9.324 13.064 -1.862 1.00 86.62 97 PHE A CA 1
ATOM 769 C C . PHE A 1 97 ? 8.708 12.637 -0.542 1.00 86.62 97 PHE A C 1
ATOM 771 O O . PHE A 1 97 ? 8.073 11.592 -0.502 1.00 86.62 97 PHE A O 1
ATOM 778 N N . CYS A 1 98 ? 8.829 13.453 0.502 1.00 89.19 98 CYS A N 1
ATOM 779 C CA . CYS A 1 98 ? 8.099 13.261 1.750 1.00 89.19 98 CYS A CA 1
ATOM 780 C C . CYS A 1 98 ? 7.378 14.539 2.140 1.00 89.19 98 CYS A C 1
ATOM 782 O O . CYS A 1 98 ? 7.930 15.628 1.993 1.00 89.19 98 CYS A O 1
ATOM 784 N N . ASN A 1 99 ? 6.174 14.389 2.680 1.00 77.75 99 ASN A N 1
ATOM 785 C CA . ASN A 1 99 ? 5.518 15.467 3.397 1.00 77.75 99 ASN A CA 1
ATOM 786 C C . ASN A 1 99 ? 6.026 15.471 4.847 1.00 77.75 99 ASN A C 1
ATOM 788 O O . ASN A 1 99 ? 5.905 14.453 5.540 1.00 77.75 99 ASN A O 1
ATOM 792 N N . GLY A 1 100 ? 6.649 16.583 5.239 1.00 53.75 100 GLY A N 1
ATOM 793 C CA . GLY A 1 100 ? 7.138 16.851 6.594 1.00 53.75 100 GLY A CA 1
ATOM 794 C C . GLY A 1 100 ? 6.060 17.438 7.487 1.00 53.75 100 GLY A C 1
ATOM 795 O O . GLY A 1 100 ? 5.159 18.120 6.949 1.00 53.75 100 GLY A O 1
#

pLDDT: mean 84.37, std 11.61, range [49.06, 96.25]

Secondary structure (DSSP, 8-state):
--EEETT-EEEEETTEEEEE--SSS-EEEPPP--TTTS----------S---S-SEEEEEE---SS-SEEEEEETTEEEEEEEE--TT-SS-EEEEEEE-

InterPro domains:
  IPR013320 Concanavalin A-like lectin/glucanase domain superfamily [SSF49899] (16-89)

Radius of gyration: 15.08 Å; chains: 1; bounding box: 47×29×35 Å

Organism: NCBI:txid174260

Sequence (100 aa):
MLSLYNGASYKQIGSRTVLYLDGDRSYAETPAIPIQKISFSLLCWVKVLSLPNKSVLNLYSDWSAPHQFRLGIIYGSLCVDLRRTTHSDAHMNLVYFCNG

Foldseek 3Di:
DKAWDDPFDWDDDPNDTDTDDPPPPIDIDDPDDPPVPDDDDDDDDDDDPDDDPDQWDFPDFDPDVVTQWTFTQGNNWGKIWHWDDDVDDPDTPIDMDTDD